Protein AF-B7PMF5-F1 (afdb_monomer)

Organism: Ixodes scapularis (NCBI:txid6945)

InterPro domains:
  IPR002293 Amino acid/polyamine transporter I [PF13520] (2-95)
  IPR050598 Cellular Amino Acid Transporter [PTHR11785] (1-97)

Secondary structure (DSSP, 8-state):
-HHHHHHHHHHHHHHHHHHHHHHHHH---TTTHHHHHHHHH-HHHHHHHHHHIIIIIHHHHHHHHHHHHHHHHHTTTSTTSPPPHHHHHHHHHHHH--

Sequence (98 aa):
MALVVWASCGIISMVGAVCYAELGTMIPKSGGDYAYIFAAFGPLPAFLFLWVALLIMQPTSNAIAGITFAKYILEPIYLGCPPPDNAVRLVAAVVICE

Nearest PDB structures (foldseek):
  8wny-assembly1_B  TM=9.762E-01  e=2.270E-05  Homo sapiens
  8ida-assembly1_B  TM=8.791E-01  e=4.286E-05  Homo sapiens
  8wnt-assembly1_B  TM=9.296E-01  e=2.882E-04  Homo sapiens

Radius of gyration: 19.44 Å; Cα contacts (8 Å, |Δi|>4): 45; chains: 1; bounding box: 35×30×50 Å

Foldseek 3Di:
DVVVVVVVVVVVVVVVVVVQVVLCVVQVDPDRPLSSCCVPPNDPVSVVVVVCCVPPVVVVVLLVVLLVVLQVVCCVVPPPDRDDPVSSVVSSVVSSVD

Mean predicted aligned error: 6.24 Å

Solvent-accessible surface area (backbone atoms only — not comparable to full-atom values): 5515 Å² total; per-residue (Å²): 108,69,68,57,53,53,51,52,53,50,53,55,50,52,56,51,51,52,54,52,50,55,49,52,71,75,50,86,55,89,57,59,73,46,41,54,39,32,73,75,69,34,69,68,61,22,49,54,50,50,52,45,43,62,71,45,51,51,54,49,53,50,49,52,51,21,42,52,52,27,45,65,64,44,47,79,76,35,79,88,50,84,73,56,69,68,59,36,50,52,47,15,50,58,61,64,72,109

pLDDT: mean 88.71, std 6.5, range [63.5, 97.81]

Structure (mmCIF, N/CA/C/O backbone):
data_AF-B7PMF5-F1
#
_entry.id   AF-B7PMF5-F1
#
loop_
_atom_site.group_PDB
_atom_site.id
_atom_site.type_symbol
_atom_site.label_atom_id
_atom_site.label_alt_id
_atom_site.label_comp_id
_atom_site.label_asym_id
_atom_site.label_entity_id
_atom_site.label_seq_id
_atom_site.pdbx_PDB_ins_code
_atom_site.Cartn_x
_atom_site.Cartn_y
_atom_site.Cartn_z
_atom_site.occupancy
_atom_site.B_iso_or_equiv
_atom_site.auth_seq_id
_atom_site.auth_comp_id
_atom_site.auth_asym_id
_atom_site.auth_atom_id
_atom_site.pdbx_PDB_model_num
ATOM 1 N N . MET A 1 1 ? 14.077 11.007 18.012 1.00 79.69 1 MET A N 1
ATOM 2 C CA . MET A 1 1 ? 14.226 9.748 17.245 1.00 79.69 1 MET A CA 1
ATOM 3 C C . MET A 1 1 ? 13.141 9.568 16.185 1.00 79.69 1 MET A C 1
ATOM 5 O O . MET A 1 1 ? 13.507 9.354 15.042 1.00 79.69 1 MET A O 1
ATOM 9 N N . ALA A 1 2 ? 11.846 9.740 16.493 1.00 93.88 2 ALA A N 1
ATOM 10 C CA . ALA A 1 2 ? 10.764 9.598 15.501 1.00 93.88 2 ALA A CA 1
ATOM 11 C C . ALA A 1 2 ? 10.941 10.464 14.234 1.00 93.88 2 ALA A C 1
ATOM 13 O O . ALA A 1 2 ? 10.806 9.958 13.126 1.00 93.88 2 ALA A O 1
ATOM 14 N N . LEU A 1 3 ? 11.325 11.739 14.383 1.00 95.88 3 LEU A N 1
ATOM 15 C CA . LEU A 1 3 ? 11.557 12.638 13.239 1.00 95.88 3 LEU A CA 1
ATOM 16 C C . LEU A 1 3 ? 12.715 12.189 12.335 1.00 95.88 3 LEU A C 1
ATOM 18 O O . LEU A 1 3 ? 12.655 12.381 11.127 1.00 95.88 3 LEU A O 1
ATOM 22 N N . VAL A 1 4 ? 13.746 11.560 12.908 1.00 96.88 4 VAL A N 1
ATOM 23 C CA . VAL A 1 4 ? 14.882 11.030 12.137 1.00 96.88 4 VAL A CA 1
ATOM 24 C C . VAL A 1 4 ? 14.437 9.835 11.292 1.00 96.88 4 VAL A C 1
ATOM 26 O O . VAL A 1 4 ? 14.819 9.747 10.132 1.00 96.88 4 VAL A O 1
ATOM 29 N N . VAL A 1 5 ? 13.588 8.959 11.845 1.00 97.19 5 VAL A N 1
ATOM 30 C CA . VAL A 1 5 ? 13.014 7.814 11.115 1.00 97.19 5 VAL A CA 1
ATOM 31 C C . VAL A 1 5 ? 12.110 8.286 9.976 1.00 97.19 5 VAL A C 1
ATOM 33 O O . VAL A 1 5 ? 12.222 7.801 8.858 1.00 97.19 5 VAL A O 1
ATOM 36 N N . TRP A 1 6 ? 11.253 9.278 10.222 1.00 96.62 6 TRP A N 1
ATOM 37 C CA . TRP A 1 6 ? 10.419 9.861 9.168 1.00 96.62 6 TRP A CA 1
ATOM 38 C C . TRP A 1 6 ? 11.252 10.477 8.041 1.00 96.62 6 TRP A C 1
ATOM 40 O O . TRP A 1 6 ? 10.976 10.231 6.867 1.00 96.62 6 TRP A O 1
ATOM 50 N N . ALA A 1 7 ? 12.296 11.233 8.392 1.00 97.50 7 ALA A N 1
ATOM 51 C CA . ALA A 1 7 ? 13.198 11.826 7.412 1.00 97.50 7 ALA A CA 1
ATOM 52 C C . ALA A 1 7 ? 13.934 10.756 6.586 1.00 97.50 7 ALA A C 1
ATOM 54 O O . ALA A 1 7 ? 13.993 10.867 5.362 1.00 97.50 7 ALA A O 1
ATOM 55 N N . SER A 1 8 ? 14.448 9.694 7.219 1.00 97.38 8 SER A N 1
ATOM 56 C CA . SER A 1 8 ? 15.141 8.620 6.500 1.00 97.38 8 SER A CA 1
ATOM 57 C C . SER A 1 8 ? 14.202 7.826 5.585 1.00 97.38 8 SER A C 1
ATOM 59 O O . SER A 1 8 ? 14.559 7.574 4.435 1.00 97.38 8 SER A O 1
ATOM 61 N N . CYS A 1 9 ? 12.981 7.501 6.029 1.00 96.62 9 CYS A N 1
ATOM 62 C CA . CYS A 1 9 ? 11.958 6.871 5.186 1.00 96.62 9 CYS A CA 1
ATOM 63 C C . CYS A 1 9 ? 11.593 7.738 3.970 1.00 96.62 9 CYS A C 1
ATOM 65 O O . CYS A 1 9 ? 11.438 7.212 2.865 1.00 96.62 9 CYS A O 1
ATOM 67 N N . GLY A 1 10 ? 11.495 9.059 4.155 1.00 97.00 10 GLY A N 1
ATOM 68 C CA . GLY A 1 10 ? 11.240 10.006 3.069 1.00 97.00 10 GLY A CA 1
ATOM 69 C C . GLY A 1 10 ? 12.343 9.999 2.008 1.00 97.00 10 GLY A C 1
ATOM 70 O O . GLY A 1 10 ? 12.049 9.895 0.819 1.00 97.00 10 GLY A O 1
ATOM 71 N N . ILE A 1 11 ? 13.612 10.024 2.429 1.00 97.81 11 ILE A N 1
ATOM 72 C CA . ILE A 1 11 ? 14.763 9.980 1.512 1.00 97.81 11 ILE A CA 1
ATOM 73 C C . ILE A 1 11 ? 14.782 8.665 0.723 1.00 97.81 11 ILE A C 1
ATOM 75 O O . ILE A 1 11 ? 14.926 8.684 -0.498 1.00 97.81 11 ILE A O 1
ATOM 79 N N . ILE A 1 12 ? 14.588 7.525 1.395 1.00 97.62 12 ILE A N 1
ATOM 80 C CA . ILE A 1 12 ? 14.561 6.208 0.738 1.00 97.62 12 ILE A CA 1
ATOM 81 C C . ILE A 1 12 ? 13.429 6.142 -0.298 1.00 97.62 12 ILE A C 1
ATOM 83 O O . ILE A 1 12 ? 13.643 5.678 -1.418 1.00 97.62 12 ILE A O 1
ATOM 87 N N . SER A 1 13 ? 12.245 6.656 0.045 1.00 97.12 13 SER A N 1
ATOM 88 C CA . SER A 1 13 ? 11.092 6.687 -0.865 1.00 97.12 13 SER A CA 1
ATOM 89 C C . SER A 1 13 ? 11.351 7.565 -2.091 1.00 97.12 13 SER A C 1
ATOM 91 O O . SER A 1 13 ? 10.986 7.186 -3.201 1.00 97.12 13 SER A O 1
ATOM 93 N N . MET A 1 14 ? 12.024 8.708 -1.916 1.00 97.25 14 MET A N 1
ATOM 94 C CA . MET A 1 14 ? 12.392 9.598 -3.020 1.00 97.25 14 MET A CA 1
ATOM 95 C C . MET A 1 14 ? 13.357 8.921 -3.998 1.00 97.25 14 MET A C 1
ATOM 97 O O . MET A 1 14 ? 13.144 8.985 -5.206 1.00 97.25 14 MET A O 1
ATOM 101 N N . VAL A 1 15 ? 14.385 8.233 -3.491 1.00 97.62 15 VAL A N 1
ATOM 102 C CA . VAL A 1 15 ? 15.323 7.479 -4.340 1.00 97.62 15 VAL A CA 1
ATOM 103 C C . VAL A 1 15 ? 14.585 6.386 -5.118 1.00 97.62 15 VAL A C 1
ATOM 105 O O . VAL A 1 15 ? 14.765 6.271 -6.328 1.00 97.62 15 VAL A O 1
ATOM 108 N N . GLY A 1 16 ? 13.697 5.637 -4.454 1.00 95.25 16 GLY A N 1
ATOM 109 C CA . GLY A 1 16 ? 12.863 4.629 -5.111 1.00 95.25 16 GLY A CA 1
ATOM 110 C C . GLY A 1 16 ? 11.979 5.215 -6.216 1.00 95.25 16 GLY A C 1
ATOM 111 O O . GLY A 1 16 ? 11.925 4.663 -7.312 1.00 95.25 16 GLY A O 1
ATOM 112 N N . ALA A 1 17 ? 11.338 6.360 -5.965 1.00 95.44 17 ALA A N 1
ATOM 113 C CA . ALA A 1 17 ? 10.486 7.032 -6.944 1.00 95.44 17 ALA A CA 1
ATOM 114 C C . ALA A 1 17 ? 11.254 7.447 -8.209 1.00 95.44 17 ALA A C 1
ATOM 116 O O . ALA A 1 17 ? 10.738 7.281 -9.312 1.00 95.44 17 ALA A O 1
ATOM 117 N N . VAL A 1 18 ? 12.496 7.927 -8.071 1.00 96.38 18 VAL A N 1
ATOM 118 C CA . VAL A 1 18 ? 13.351 8.253 -9.225 1.00 96.38 18 VAL A CA 1
ATOM 119 C C . VAL A 1 18 ? 13.688 6.993 -10.026 1.00 96.38 18 VAL A C 1
ATOM 121 O O . VAL A 1 18 ? 13.554 7.002 -11.245 1.00 96.38 18 VAL A O 1
ATOM 124 N N . CYS A 1 19 ? 14.037 5.879 -9.373 1.00 93.81 19 CYS A N 1
ATOM 125 C CA . CYS A 1 19 ? 14.268 4.610 -10.073 1.00 93.81 19 CYS A CA 1
ATOM 126 C C . CYS A 1 19 ? 13.022 4.124 -10.833 1.00 93.81 19 CYS A C 1
ATOM 128 O O . CYS A 1 19 ? 13.135 3.661 -11.967 1.00 93.81 19 CYS A O 1
ATOM 130 N N . TYR A 1 20 ? 11.833 4.255 -10.237 1.00 91.38 20 TYR A N 1
ATOM 131 C CA . TYR A 1 20 ? 10.571 3.934 -10.908 1.00 91.38 20 TYR A CA 1
ATOM 132 C C . TYR A 1 20 ? 10.263 4.879 -12.075 1.00 91.38 20 TYR A C 1
ATOM 134 O O . TYR A 1 20 ? 9.709 4.432 -13.078 1.00 91.38 20 TYR A O 1
ATOM 142 N N . ALA A 1 21 ? 10.640 6.157 -11.978 1.00 92.88 21 ALA A N 1
ATOM 143 C CA . ALA A 1 21 ? 10.489 7.116 -13.068 1.00 92.88 21 ALA A CA 1
ATOM 144 C C . ALA A 1 21 ? 11.356 6.736 -14.279 1.00 92.88 21 ALA A C 1
ATOM 146 O O . ALA A 1 21 ? 10.843 6.691 -15.394 1.00 92.88 21 ALA A O 1
ATOM 147 N N . GLU A 1 22 ? 12.625 6.379 -14.061 1.00 93.94 22 GLU A N 1
ATOM 148 C CA . GLU A 1 22 ? 13.520 5.880 -15.118 1.00 93.94 22 GLU A CA 1
ATOM 149 C C . GLU A 1 22 ? 12.980 4.593 -15.762 1.00 93.94 22 GLU A C 1
ATOM 151 O O . GLU A 1 22 ? 13.013 4.412 -16.978 1.00 93.94 22 GLU A O 1
ATOM 156 N N . LEU A 1 23 ? 12.428 3.683 -14.956 1.00 90.44 23 LEU A N 1
ATOM 157 C CA . LEU A 1 23 ? 11.856 2.439 -15.470 1.00 90.44 23 LEU A CA 1
ATOM 158 C C . LEU A 1 23 ? 10.585 2.688 -16.299 1.00 90.44 23 LEU A C 1
ATOM 160 O O . LEU A 1 23 ? 10.390 2.061 -17.343 1.00 90.44 23 LEU A O 1
ATOM 164 N N . GLY A 1 24 ? 9.763 3.651 -15.874 1.00 88.44 24 GLY A N 1
ATOM 165 C CA . GLY A 1 24 ? 8.562 4.079 -16.586 1.00 88.44 24 GLY A CA 1
ATOM 166 C C . GLY A 1 24 ? 8.842 4.795 -17.907 1.00 88.44 24 GLY A C 1
ATOM 167 O O . GLY A 1 24 ? 8.042 4.675 -18.835 1.00 88.44 24 GLY A O 1
ATOM 168 N N . THR A 1 25 ? 9.977 5.492 -18.040 1.00 88.88 25 THR A N 1
ATOM 169 C CA . THR A 1 25 ? 10.391 6.090 -19.321 1.00 88.88 25 THR A CA 1
ATOM 170 C C . THR A 1 25 ? 11.025 5.064 -20.261 1.00 88.88 25 THR A C 1
ATOM 172 O O . THR A 1 25 ? 10.827 5.154 -21.473 1.00 88.88 25 THR A O 1
ATOM 175 N N . MET A 1 26 ? 11.735 4.059 -19.734 1.00 88.88 26 MET A N 1
ATOM 176 C CA . MET A 1 26 ? 12.349 2.994 -20.539 1.00 88.88 26 MET A CA 1
ATOM 177 C C . MET A 1 26 ? 11.339 1.981 -21.094 1.00 88.88 26 MET A C 1
ATOM 179 O O . MET A 1 26 ? 11.518 1.486 -22.208 1.00 88.88 26 MET A O 1
ATOM 183 N N . ILE A 1 27 ? 10.288 1.645 -20.338 1.00 86.31 27 ILE A N 1
ATOM 184 C CA . ILE A 1 27 ? 9.312 0.611 -20.714 1.00 86.31 27 ILE A CA 1
ATOM 185 C C . ILE A 1 27 ? 7.901 1.223 -20.730 1.00 86.31 27 ILE A C 1
ATOM 187 O O . ILE A 1 27 ? 7.145 1.058 -19.772 1.00 86.31 27 ILE A O 1
ATOM 191 N N . PRO A 1 28 ? 7.491 1.885 -21.831 1.00 81.12 28 PRO A N 1
ATOM 192 C CA . PRO A 1 28 ? 6.178 2.517 -21.948 1.00 81.12 28 PRO A CA 1
ATOM 193 C C . PRO A 1 28 ? 5.091 1.482 -22.291 1.00 81.12 28 PRO A C 1
ATOM 195 O O . PRO A 1 28 ? 4.416 1.569 -23.318 1.00 81.12 28 PRO A O 1
ATOM 198 N N . LYS A 1 29 ? 4.939 0.450 -21.454 1.00 82.44 29 LYS A N 1
ATOM 199 C CA . LYS A 1 29 ? 3.869 -0.549 -21.567 1.00 82.44 29 LYS A CA 1
ATOM 200 C C . LYS A 1 29 ? 2.876 -0.398 -20.423 1.00 82.44 29 LYS A C 1
ATOM 202 O O . LYS A 1 29 ? 3.249 -0.149 -19.282 1.00 82.44 29 LYS A O 1
ATOM 207 N N . SER A 1 30 ? 1.597 -0.589 -20.735 1.00 79.06 30 SER A N 1
ATOM 208 C CA . SER A 1 30 ? 0.544 -0.610 -19.720 1.00 79.06 30 SER A CA 1
ATOM 209 C C . SER A 1 30 ? 0.696 -1.856 -18.838 1.00 79.06 30 SER A C 1
ATOM 211 O O . SER A 1 30 ? 0.905 -2.953 -19.360 1.00 79.06 30 SER A O 1
ATOM 213 N N . GLY A 1 31 ? 0.632 -1.684 -17.515 1.00 79.62 31 GLY A N 1
ATOM 214 C CA . GLY A 1 31 ? 0.780 -2.773 -16.538 1.00 79.62 31 GLY A CA 1
ATOM 215 C C . GLY A 1 31 ? 1.649 -2.457 -15.315 1.00 79.62 31 GLY A C 1
ATOM 216 O O . GLY A 1 31 ? 1.700 -3.278 -14.404 1.00 79.62 31 GLY A O 1
ATOM 217 N N . GLY A 1 32 ? 2.314 -1.295 -15.269 1.00 85.31 32 GLY A N 1
ATOM 218 C CA . GLY A 1 32 ? 3.105 -0.859 -14.108 1.00 85.31 32 GLY A CA 1
ATOM 219 C C . GLY A 1 32 ? 4.174 -1.881 -13.706 1.00 85.31 32 GLY A C 1
ATOM 220 O O . GLY A 1 32 ? 4.870 -2.421 -14.566 1.00 85.31 32 GLY A O 1
ATOM 221 N N . ASP A 1 33 ? 4.249 -2.197 -12.413 1.00 86.25 33 ASP A N 1
ATOM 222 C CA . ASP A 1 33 ? 5.230 -3.129 -11.835 1.00 86.25 33 ASP A CA 1
ATOM 223 C C . ASP A 1 33 ? 5.227 -4.507 -12.512 1.00 86.25 33 ASP A C 1
ATOM 225 O O . ASP A 1 33 ? 6.282 -5.101 -12.748 1.00 86.25 33 ASP A O 1
ATOM 229 N N . TYR A 1 34 ? 4.045 -4.996 -12.904 1.00 88.19 34 TYR A N 1
ATOM 230 C CA . TYR A 1 34 ? 3.919 -6.257 -13.631 1.00 88.19 34 TYR A CA 1
ATOM 231 C C . TYR A 1 34 ? 4.625 -6.200 -14.991 1.00 88.19 34 TYR A C 1
ATOM 233 O O . TYR A 1 34 ? 5.331 -7.140 -15.358 1.00 88.19 34 TYR A O 1
ATOM 241 N N . ALA A 1 35 ? 4.474 -5.097 -15.733 1.00 87.19 35 ALA A N 1
ATOM 242 C CA . ALA A 1 35 ? 5.093 -4.938 -17.047 1.00 87.19 35 ALA A CA 1
ATOM 243 C C . ALA A 1 35 ? 6.627 -4.894 -16.953 1.00 87.19 35 ALA A C 1
ATOM 245 O O . ALA A 1 35 ? 7.309 -5.451 -17.817 1.00 87.19 35 ALA A O 1
ATOM 246 N N . TYR A 1 36 ? 7.168 -4.298 -15.887 1.00 89.56 36 TYR A N 1
ATOM 247 C CA . TYR A 1 36 ? 8.609 -4.260 -15.636 1.00 89.56 36 TYR A CA 1
ATOM 248 C C . TYR A 1 36 ? 9.176 -5.651 -15.334 1.00 89.56 36 TYR A C 1
ATOM 250 O O . TYR A 1 36 ? 10.169 -6.064 -15.936 1.00 89.56 36 TYR A O 1
ATOM 258 N N . ILE A 1 37 ? 8.514 -6.413 -14.457 1.00 88.19 37 ILE A N 1
ATOM 259 C CA . ILE A 1 37 ? 8.940 -7.775 -14.100 1.00 88.19 37 ILE A CA 1
ATOM 260 C C . ILE A 1 37 ? 8.803 -8.715 -15.301 1.00 88.19 37 ILE A C 1
ATOM 262 O O . ILE A 1 37 ? 9.685 -9.539 -15.542 1.00 88.19 37 ILE A O 1
ATOM 266 N N . PHE A 1 38 ? 7.739 -8.561 -16.090 1.00 89.31 38 PHE A N 1
ATOM 267 C CA . PHE A 1 38 ? 7.533 -9.337 -17.308 1.00 89.31 38 PHE A CA 1
ATOM 268 C C . PHE A 1 38 ? 8.646 -9.098 -18.335 1.00 89.31 38 PHE A C 1
ATOM 270 O O . PHE A 1 38 ? 9.126 -10.049 -18.949 1.00 89.31 38 PHE A O 1
ATOM 277 N N . ALA A 1 39 ? 9.086 -7.846 -18.500 1.00 86.81 39 ALA A N 1
ATOM 278 C CA . ALA A 1 39 ? 10.164 -7.498 -19.421 1.00 86.81 39 ALA A CA 1
ATOM 279 C C . ALA A 1 39 ? 11.537 -8.035 -18.973 1.00 86.81 39 ALA A C 1
ATOM 281 O O . ALA A 1 39 ? 12.330 -8.431 -19.824 1.00 86.81 39 ALA A O 1
ATOM 282 N N . ALA A 1 40 ? 11.814 -8.068 -17.665 1.00 88.38 40 ALA A N 1
ATOM 283 C CA . ALA A 1 40 ? 13.114 -8.481 -17.131 1.00 88.38 40 ALA A CA 1
ATOM 284 C C . ALA A 1 40 ? 13.246 -9.999 -16.898 1.00 88.38 40 ALA A C 1
ATOM 286 O O . ALA A 1 40 ? 14.292 -10.575 -17.186 1.00 88.38 40 ALA A O 1
ATOM 287 N N . PHE A 1 41 ? 12.202 -10.650 -16.372 1.00 87.50 41 PHE A N 1
ATOM 288 C CA . PHE A 1 41 ? 12.261 -12.037 -15.885 1.00 87.50 41 PHE A CA 1
ATOM 289 C C . PHE A 1 41 ? 11.298 -13.000 -16.603 1.00 87.50 41 PHE A C 1
ATOM 291 O O . PHE A 1 41 ? 11.319 -14.205 -16.343 1.00 87.50 41 PHE A O 1
ATOM 298 N N . GLY A 1 42 ? 10.464 -12.502 -17.520 1.00 90.12 42 GLY A N 1
ATOM 299 C CA . GLY A 1 42 ? 9.537 -13.316 -18.304 1.00 90.12 42 GLY A CA 1
ATOM 300 C C . GLY A 1 42 ? 8.200 -13.628 -17.605 1.00 90.12 42 GLY A C 1
ATOM 301 O O . GLY A 1 42 ? 7.840 -13.004 -16.605 1.00 90.12 42 GLY A O 1
ATOM 302 N N . PRO A 1 43 ? 7.417 -14.588 -18.138 1.00 89.62 43 PRO A N 1
ATOM 303 C CA . PRO A 1 43 ? 5.990 -14.723 -17.823 1.00 89.62 43 PRO A CA 1
ATOM 304 C C . PRO A 1 43 ? 5.680 -15.340 -16.450 1.00 89.62 43 PRO A C 1
ATOM 306 O O . PRO A 1 43 ? 4.756 -14.893 -15.772 1.00 89.62 43 PRO A O 1
ATOM 309 N N . LEU A 1 44 ? 6.433 -16.358 -16.021 1.00 92.06 44 LEU A N 1
ATOM 310 C CA . LEU A 1 44 ? 6.183 -17.079 -14.765 1.00 92.06 44 LEU A CA 1
ATOM 311 C C . LEU A 1 44 ? 6.391 -16.209 -13.504 1.00 92.06 44 LEU A C 1
ATOM 313 O O . LEU A 1 44 ? 5.479 -16.152 -12.676 1.00 92.06 44 LEU A O 1
ATOM 317 N N . PRO A 1 45 ? 7.517 -15.484 -13.341 1.00 90.31 45 PRO A N 1
ATOM 318 C CA . PRO A 1 45 ? 7.704 -14.595 -12.191 1.00 90.31 45 PRO A CA 1
ATOM 319 C C . PRO A 1 45 ? 6.752 -13.393 -12.211 1.00 90.31 45 PRO A C 1
ATOM 321 O O . PRO A 1 45 ? 6.283 -12.972 -11.155 1.00 90.31 45 PRO A O 1
ATOM 324 N N . ALA A 1 46 ? 6.394 -12.884 -13.394 1.00 89.94 46 ALA A N 1
ATOM 325 C CA . ALA A 1 46 ? 5.399 -11.823 -13.513 1.00 89.94 46 ALA A CA 1
ATOM 326 C C . ALA A 1 46 ? 4.010 -12.284 -13.030 1.00 89.94 46 ALA A C 1
ATOM 328 O O . ALA A 1 46 ? 3.333 -11.555 -12.307 1.00 89.94 46 ALA A O 1
ATOM 329 N N . PHE A 1 47 ? 3.594 -13.511 -13.367 1.00 91.00 47 PHE A N 1
ATOM 330 C CA . PHE A 1 47 ? 2.336 -14.084 -12.877 1.00 91.00 47 PHE A CA 1
ATOM 331 C C . PHE A 1 47 ? 2.321 -14.248 -11.351 1.00 91.00 47 PHE A C 1
ATOM 333 O O . PHE A 1 47 ? 1.345 -13.871 -10.709 1.00 91.00 47 PHE A O 1
ATOM 340 N N . LEU A 1 48 ? 3.408 -14.757 -10.763 1.00 93.75 48 LEU A N 1
ATOM 341 C CA . LEU A 1 48 ? 3.545 -14.893 -9.308 1.00 93.75 48 LEU A CA 1
ATOM 342 C C . LEU A 1 48 ? 3.455 -13.539 -8.592 1.00 93.75 48 LEU A C 1
ATOM 344 O O . LEU A 1 48 ? 2.780 -13.432 -7.569 1.00 93.75 48 LEU A O 1
ATOM 348 N N . PHE A 1 49 ? 4.088 -12.500 -9.143 1.00 91.94 49 PHE A N 1
ATOM 349 C CA . PHE A 1 49 ? 3.965 -11.143 -8.614 1.00 91.94 49 PHE A CA 1
ATOM 350 C C . PHE A 1 49 ? 2.514 -10.655 -8.655 1.00 91.94 49 PHE A C 1
ATOM 352 O O 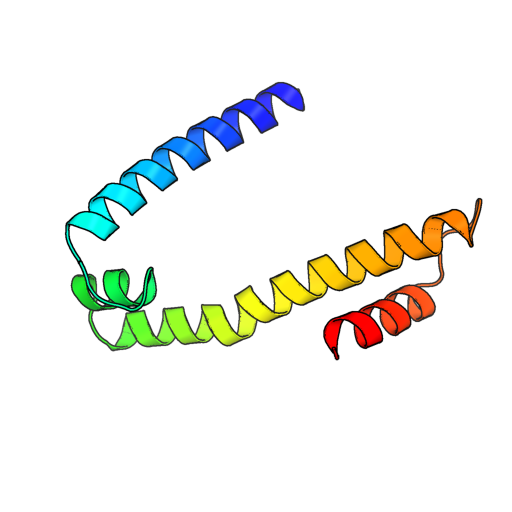. PHE A 1 49 ? 1.995 -10.202 -7.638 1.00 91.94 49 PHE A O 1
ATOM 359 N N . LEU A 1 50 ? 1.838 -10.804 -9.799 1.00 92.06 50 LEU A N 1
ATOM 360 C CA . LEU A 1 50 ? 0.439 -10.400 -9.947 1.00 92.06 50 LEU A CA 1
ATOM 361 C C . LEU A 1 50 ? -0.478 -11.160 -8.979 1.00 92.06 50 LEU A C 1
ATOM 363 O O . LEU A 1 50 ? -1.363 -10.566 -8.369 1.00 92.06 50 LEU A O 1
ATOM 367 N N . TRP A 1 51 ? -0.240 -12.460 -8.798 1.00 94.38 51 TRP A N 1
ATOM 368 C CA . TRP A 1 51 ? -0.979 -13.309 -7.867 1.00 94.38 51 TRP A CA 1
ATOM 369 C C . TRP A 1 51 ? -0.883 -12.793 -6.428 1.00 94.38 51 TRP A C 1
ATOM 371 O O . TRP A 1 51 ? -1.897 -12.630 -5.751 1.00 94.38 51 TRP A O 1
ATOM 381 N N . VAL A 1 52 ? 0.331 -12.480 -5.969 1.00 94.69 52 VAL A N 1
ATOM 382 C CA . VAL A 1 52 ? 0.573 -11.921 -4.630 1.00 94.69 52 VAL A CA 1
ATOM 383 C C . VAL A 1 52 ? -0.006 -10.511 -4.503 1.00 94.69 52 VAL A C 1
ATOM 385 O O . VAL A 1 52 ? -0.631 -10.189 -3.492 1.00 94.69 52 VAL A O 1
ATOM 388 N N . ALA A 1 53 ? 0.159 -9.672 -5.526 1.00 92.25 53 ALA A N 1
ATOM 389 C CA . ALA A 1 53 ? -0.361 -8.311 -5.524 1.00 92.25 53 ALA A CA 1
ATOM 390 C C . ALA A 1 53 ? -1.892 -8.291 -5.375 1.00 92.25 53 ALA A C 1
ATOM 392 O O . ALA A 1 53 ? -2.427 -7.565 -4.535 1.00 92.25 53 ALA A O 1
ATOM 393 N N . LEU A 1 54 ? -2.595 -9.137 -6.131 1.00 92.06 54 LEU A N 1
ATOM 394 C CA . LEU A 1 54 ? -4.055 -9.183 -6.118 1.00 92.06 54 LEU A CA 1
ATOM 395 C C . LEU A 1 54 ? -4.624 -9.885 -4.883 1.00 92.06 54 LEU A C 1
ATOM 397 O O . LEU A 1 54 ? -5.591 -9.396 -4.307 1.00 92.06 54 LEU A O 1
ATOM 401 N N . LEU A 1 55 ? -4.048 -11.014 -4.460 1.00 94.19 55 LEU A N 1
ATOM 402 C CA . LEU A 1 55 ? -4.616 -11.803 -3.361 1.00 94.19 55 LEU A CA 1
ATOM 403 C C . LEU A 1 55 ? -4.154 -11.368 -1.975 1.00 94.19 55 LEU A C 1
ATOM 405 O O . LEU A 1 55 ? -4.820 -11.691 -0.996 1.00 94.19 55 LEU A O 1
ATOM 409 N N . ILE A 1 56 ? -3.014 -10.686 -1.867 1.00 94.69 56 ILE A N 1
ATOM 410 C CA . ILE A 1 56 ? -2.414 -10.361 -0.570 1.00 94.69 56 ILE A CA 1
ATOM 411 C C . ILE A 1 56 ? -2.320 -8.853 -0.401 1.00 94.69 56 ILE A C 1
ATOM 413 O O . ILE A 1 56 ? -2.893 -8.322 0.546 1.00 94.69 56 ILE A O 1
ATOM 417 N N . MET A 1 57 ? -1.639 -8.149 -1.305 1.00 92.44 57 MET A N 1
ATOM 418 C CA . MET A 1 57 ? -1.354 -6.719 -1.118 1.00 92.44 57 MET A CA 1
ATOM 419 C C . MET A 1 57 ? -2.636 -5.877 -1.124 1.00 92.44 57 MET A C 1
ATOM 421 O O . MET A 1 57 ? -2.885 -5.135 -0.172 1.00 92.44 57 MET A O 1
ATOM 425 N N . GLN A 1 58 ? -3.476 -6.031 -2.152 1.00 91.44 58 GLN A N 1
ATOM 426 C CA . GLN A 1 58 ? -4.703 -5.245 -2.296 1.00 91.44 58 GLN A CA 1
ATOM 427 C C . GLN A 1 58 ? -5.714 -5.454 -1.150 1.00 91.44 58 GLN A C 1
ATOM 429 O O . GLN A 1 58 ? -6.106 -4.462 -0.529 1.00 91.44 58 GLN A O 1
ATOM 434 N N . PRO A 1 59 ? -6.126 -6.691 -0.799 1.00 92.12 59 PRO A N 1
ATOM 435 C CA . PRO A 1 59 ? -7.088 -6.890 0.284 1.00 92.12 59 PRO A CA 1
ATOM 436 C C . PRO A 1 59 ? -6.511 -6.503 1.646 1.00 92.12 59 PRO A C 1
ATOM 438 O O . PRO A 1 59 ? -7.241 -5.983 2.484 1.00 92.12 59 PRO A O 1
ATOM 441 N N . THR A 1 60 ? -5.206 -6.692 1.869 1.00 93.31 60 THR A N 1
ATOM 442 C CA . THR A 1 60 ? -4.562 -6.305 3.133 1.00 93.31 60 THR A CA 1
ATOM 443 C C . THR A 1 60 ? -4.553 -4.789 3.309 1.00 93.31 60 THR A C 1
ATOM 445 O O . THR A 1 60 ? -4.8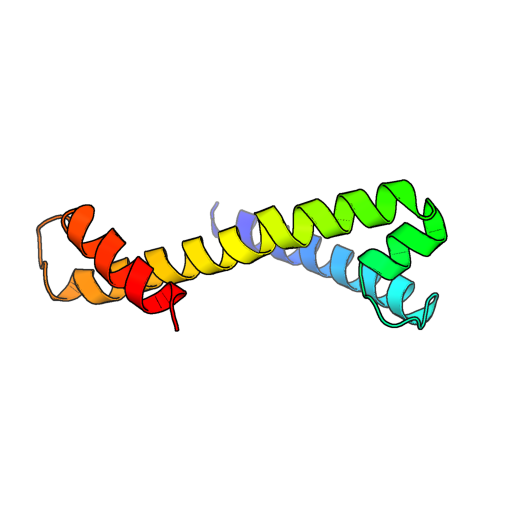66 -4.301 4.393 1.00 93.31 60 THR A O 1
ATOM 448 N N . SER A 1 61 ? -4.248 -4.034 2.249 1.00 93.06 61 SER A N 1
ATOM 449 C CA . SER A 1 61 ? -4.299 -2.568 2.277 1.00 93.06 61 SER A CA 1
ATOM 450 C C . SER A 1 61 ? -5.709 -2.066 2.605 1.00 93.06 61 SER A C 1
ATOM 452 O O . SER A 1 61 ? -5.884 -1.289 3.549 1.00 93.06 61 SER A O 1
ATOM 454 N N . ASN A 1 62 ? -6.723 -2.599 1.914 1.00 91.56 62 ASN A N 1
ATOM 455 C CA . ASN A 1 62 ? -8.125 -2.264 2.165 1.00 91.56 62 ASN A CA 1
ATOM 456 C C . ASN A 1 62 ? -8.554 -2.642 3.596 1.00 91.56 62 ASN A C 1
ATOM 458 O O . ASN A 1 62 ? -9.213 -1.855 4.274 1.00 91.56 62 ASN A O 1
ATOM 462 N N . ALA A 1 63 ? -8.133 -3.808 4.098 1.00 91.69 63 ALA A N 1
ATOM 463 C CA . ALA A 1 63 ? -8.454 -4.263 5.449 1.00 91.69 63 ALA A CA 1
ATOM 464 C C . ALA A 1 63 ? -7.844 -3.365 6.536 1.00 91.69 63 ALA A C 1
ATO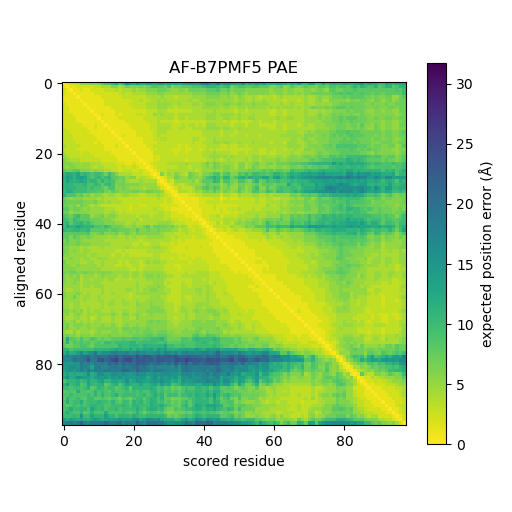M 466 O O . ALA A 1 63 ? -8.529 -3.002 7.49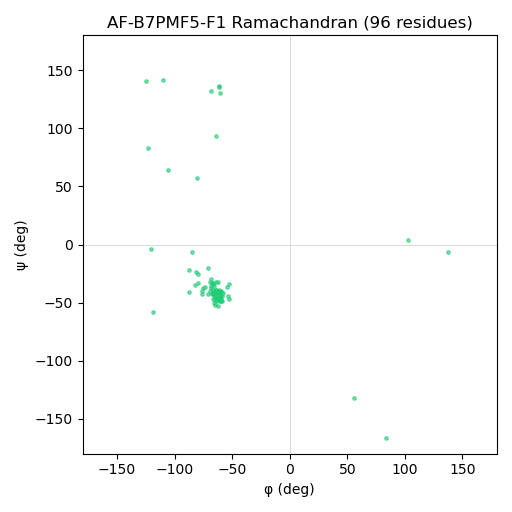3 1.00 91.69 63 ALA A O 1
ATOM 467 N N . ILE A 1 64 ? -6.574 -2.972 6.390 1.00 92.25 64 ILE A N 1
ATOM 468 C CA . ILE A 1 64 ? -5.908 -2.067 7.337 1.00 92.25 64 ILE A CA 1
ATOM 469 C C . ILE A 1 64 ? -6.610 -0.708 7.351 1.00 92.25 64 ILE A C 1
ATOM 471 O O . ILE A 1 64 ? -6.879 -0.177 8.431 1.00 92.25 64 ILE A O 1
ATOM 475 N N . ALA A 1 65 ? -6.946 -0.164 6.178 1.00 91.88 65 ALA A N 1
ATOM 476 C CA . ALA A 1 65 ? -7.676 1.094 6.069 1.00 91.88 65 ALA A CA 1
ATOM 477 C C . ALA A 1 65 ? -9.062 1.006 6.737 1.00 91.88 65 ALA A C 1
ATOM 479 O O . ALA A 1 65 ? -9.383 1.850 7.575 1.00 91.88 65 ALA A O 1
ATOM 480 N N . GLY A 1 66 ? -9.835 -0.050 6.459 1.00 91.69 66 GLY A N 1
ATOM 481 C CA . GLY A 1 66 ? -11.166 -0.263 7.040 1.00 91.69 66 GLY A CA 1
ATOM 482 C C . GLY A 1 66 ? -11.151 -0.421 8.564 1.00 91.69 66 GLY A C 1
ATOM 483 O O . GLY A 1 66 ? -11.943 0.208 9.264 1.00 91.69 66 GLY A O 1
ATOM 484 N N . ILE A 1 67 ? -10.207 -1.195 9.109 1.00 90.88 67 ILE A N 1
ATOM 485 C CA . ILE A 1 67 ? -10.047 -1.355 10.565 1.00 90.88 67 ILE A CA 1
ATOM 486 C C . ILE A 1 67 ? -9.633 -0.033 11.217 1.00 90.88 67 ILE A C 1
ATOM 488 O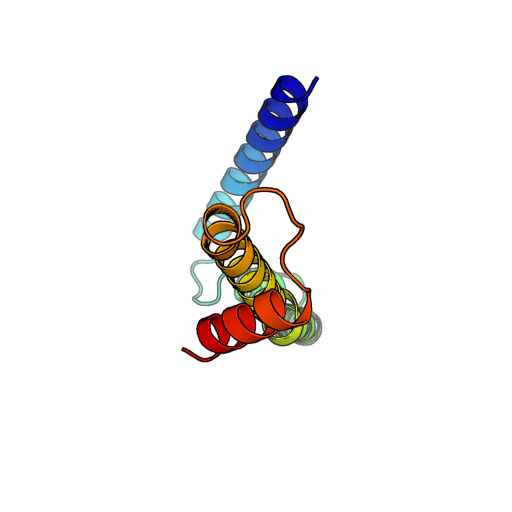 O . ILE A 1 67 ? -10.136 0.318 12.284 1.00 90.88 67 ILE A O 1
ATO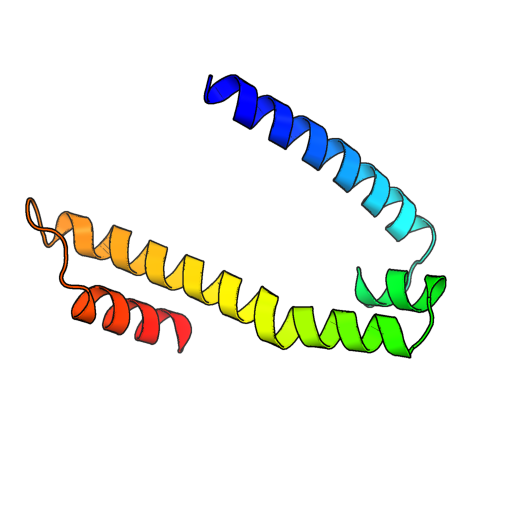M 492 N N . THR A 1 68 ? -8.712 0.701 10.591 1.00 91.19 68 THR A N 1
ATOM 493 C CA . THR A 1 68 ? -8.238 1.993 11.101 1.00 91.19 68 THR A CA 1
ATOM 494 C C . THR A 1 68 ? -9.381 3.004 11.144 1.00 91.19 68 THR A C 1
ATOM 496 O O . THR A 1 68 ? -9.600 3.643 12.170 1.00 91.19 68 THR A O 1
ATOM 499 N N . PHE A 1 69 ? -10.172 3.080 10.075 1.00 89.88 69 PHE A N 1
ATOM 500 C CA . PHE A 1 69 ? -11.359 3.923 10.004 1.00 89.88 69 PHE A CA 1
ATOM 501 C C . PHE A 1 69 ? -12.395 3.563 11.079 1.00 89.88 69 PHE A C 1
ATOM 503 O O . PHE A 1 69 ? -12.855 4.440 11.810 1.00 89.88 69 PHE A O 1
ATOM 510 N N . ALA A 1 70 ? -12.698 2.271 11.244 1.00 88.94 70 ALA A N 1
ATOM 511 C CA . ALA A 1 70 ? -13.618 1.797 12.275 1.00 88.94 70 ALA A CA 1
ATOM 512 C C . ALA A 1 70 ? -13.159 2.193 13.688 1.00 88.94 70 ALA A C 1
ATOM 514 O O . ALA A 1 70 ? -13.970 2.636 14.499 1.00 88.94 70 ALA A O 1
ATOM 515 N N . LYS A 1 71 ? -11.855 2.089 13.981 1.00 87.56 71 LYS A N 1
ATOM 516 C CA . LYS A 1 71 ? -11.293 2.514 15.271 1.00 87.56 71 LYS A CA 1
ATOM 517 C C . LYS A 1 71 ? -11.460 4.012 15.503 1.00 87.56 71 LYS A C 1
ATOM 519 O O . LYS A 1 71 ? -11.969 4.393 16.551 1.00 87.56 71 LYS A O 1
ATOM 524 N N . TYR A 1 72 ? -11.100 4.842 14.523 1.00 88.38 72 TYR A N 1
ATOM 525 C CA . TYR A 1 72 ? -11.214 6.297 14.651 1.00 88.38 72 TYR A CA 1
ATOM 526 C C . TYR A 1 72 ? -12.662 6.778 14.836 1.00 88.38 72 TYR A C 1
ATOM 528 O O . TYR A 1 72 ? -12.884 7.751 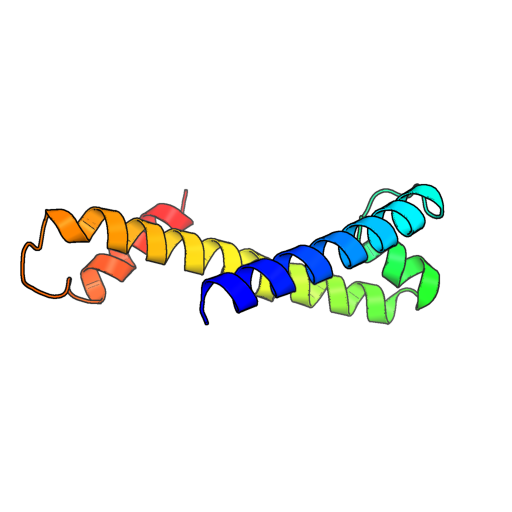15.550 1.00 88.38 72 TYR A O 1
ATOM 536 N N . ILE A 1 73 ? -13.651 6.094 14.249 1.00 88.00 73 ILE A N 1
ATOM 537 C CA . ILE A 1 73 ? -15.077 6.413 14.443 1.00 88.00 73 ILE A CA 1
ATOM 538 C C . ILE A 1 73 ? -15.609 5.971 15.807 1.00 88.00 73 ILE A C 1
ATOM 540 O O . ILE A 1 73 ? -16.446 6.657 16.391 1.00 88.00 73 ILE A O 1
ATOM 544 N N . LEU A 1 74 ? -15.166 4.817 16.309 1.00 85.56 74 LEU A N 1
ATOM 545 C CA . LEU A 1 74 ? -15.665 4.263 17.569 1.00 85.56 74 LEU A CA 1
ATOM 546 C C . LEU A 1 74 ? -15.019 4.925 18.794 1.00 85.56 74 LEU A C 1
ATOM 548 O O . LEU A 1 74 ? -15.642 4.977 19.851 1.00 85.56 74 LEU A O 1
ATOM 552 N N . GLU A 1 75 ? -13.813 5.473 18.660 1.00 85.56 75 GLU A N 1
ATOM 553 C CA . GLU A 1 75 ? -13.094 6.160 19.740 1.00 85.56 75 GLU A CA 1
ATOM 554 C C . GLU A 1 75 ? -13.901 7.277 20.451 1.00 85.56 75 GLU A C 1
ATOM 556 O O . GLU A 1 75 ? -13.966 7.256 21.680 1.00 85.56 75 GLU A O 1
ATOM 561 N N . PRO A 1 76 ? -14.597 8.207 19.761 1.00 84.31 76 PRO A N 1
ATOM 562 C CA . PRO A 1 76 ? -15.431 9.216 20.427 1.00 84.31 76 PRO A CA 1
ATOM 563 C C . PRO A 1 76 ? -16.714 8.661 21.067 1.00 84.31 76 PRO A C 1
ATOM 565 O O . PRO A 1 76 ? -17.297 9.321 21.923 1.00 84.31 76 PRO A O 1
ATOM 568 N N . ILE A 1 77 ? -17.181 7.478 20.658 1.00 82.38 77 ILE A N 1
ATO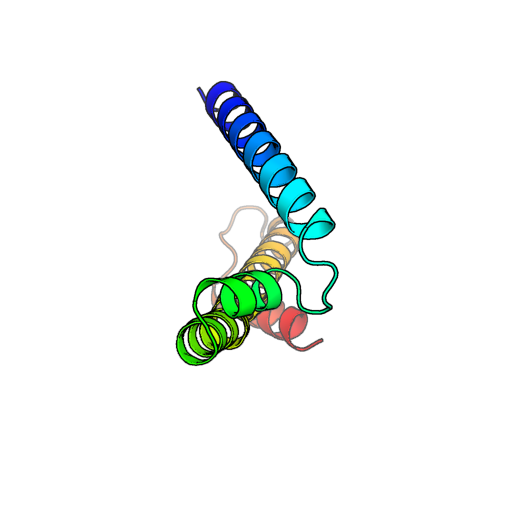M 569 C CA . ILE A 1 77 ? -18.389 6.840 21.213 1.00 82.38 77 ILE A CA 1
ATOM 570 C C . ILE A 1 77 ? -18.044 6.115 22.521 1.00 82.38 77 ILE A C 1
ATOM 572 O O . ILE A 1 77 ? -18.833 6.112 23.466 1.00 82.38 77 ILE A O 1
ATOM 576 N N . TYR A 1 78 ? -16.841 5.544 22.598 1.00 79.31 78 TYR A N 1
ATOM 577 C CA . TYR A 1 78 ? -16.324 4.829 23.762 1.00 79.31 78 TYR A CA 1
ATOM 578 C C . TYR A 1 78 ? -15.268 5.667 24.497 1.00 79.31 78 TYR A C 1
ATOM 580 O O . TYR A 1 78 ? -14.102 5.291 24.603 1.00 79.31 78 TYR A O 1
ATOM 588 N N . LEU A 1 79 ? -15.686 6.814 25.043 1.00 74.00 79 LEU A N 1
ATOM 589 C CA . LEU A 1 79 ? -14.828 7.691 25.847 1.00 74.00 79 LEU A CA 1
ATOM 590 C C . LEU A 1 79 ? -14.381 6.979 27.139 1.00 74.00 79 LEU A C 1
ATOM 592 O O . LEU A 1 79 ? -15.076 7.005 28.152 1.00 74.00 79 LEU A O 1
ATOM 596 N N . GLY A 1 80 ? -13.209 6.340 27.105 1.00 74.00 80 GLY A N 1
ATOM 597 C CA . GLY A 1 80 ? -12.558 5.740 28.276 1.00 74.00 80 GLY A CA 1
ATOM 598 C C . GLY A 1 80 ? -12.657 4.215 28.400 1.00 74.00 80 GLY A C 1
ATOM 599 O O . GLY A 1 80 ? -12.158 3.668 29.380 1.00 74.00 80 GLY A O 1
ATOM 600 N N . CYS A 1 81 ? -13.243 3.514 27.425 1.00 76.69 81 CYS A N 1
ATOM 601 C CA . CYS A 1 81 ? -13.178 2.051 27.328 1.00 76.69 81 CYS A CA 1
ATOM 602 C C . CYS A 1 81 ? -12.635 1.642 25.954 1.00 76.69 81 CYS A C 1
ATOM 604 O O . CYS A 1 81 ? -13.019 2.251 24.958 1.00 76.69 81 CYS A O 1
ATOM 606 N N . PRO A 1 82 ? -11.777 0.609 25.858 1.00 74.12 82 PRO A N 1
ATOM 607 C CA . PRO A 1 82 ? -11.395 0.079 24.558 1.00 74.12 82 PRO A CA 1
ATOM 608 C C . PRO A 1 82 ? -12.658 -0.423 23.833 1.00 74.12 82 PRO A C 1
ATOM 610 O O . PRO A 1 82 ? -13.447 -1.159 24.439 1.00 74.12 82 PRO A O 1
ATOM 613 N N . PRO A 1 83 ? -12.885 -0.032 22.566 1.00 74.81 83 PRO A N 1
ATOM 614 C CA . PRO A 1 83 ? -14.038 -0.504 21.816 1.00 74.81 83 PRO A CA 1
ATOM 615 C C . PRO A 1 83 ? -13.954 -2.032 21.671 1.00 74.81 83 PRO A C 1
ATOM 617 O O . PRO A 1 83 ? -12.876 -2.555 21.374 1.00 74.81 83 PRO A O 1
ATOM 620 N N . PRO A 1 84 ? -15.060 -2.771 21.872 1.00 80.69 84 PRO A N 1
ATOM 621 C CA . PRO A 1 84 ? -15.037 -4.225 21.776 1.00 80.69 84 PRO A CA 1
ATOM 622 C C . PRO A 1 84 ? -14.637 -4.668 20.362 1.00 80.69 84 PRO A C 1
ATOM 624 O O . PRO A 1 84 ? -15.168 -4.152 19.375 1.00 80.69 84 PRO A O 1
ATOM 627 N N . ASP A 1 85 ? -13.750 -5.666 20.254 1.00 81.94 85 ASP A N 1
ATOM 628 C CA . ASP A 1 85 ? -13.214 -6.162 18.972 1.00 81.94 85 ASP A CA 1
ATOM 629 C C . ASP A 1 85 ? -14.311 -6.528 17.963 1.00 81.94 85 ASP A C 1
ATOM 631 O O . ASP A 1 85 ? -14.161 -6.329 16.757 1.00 81.94 85 ASP A O 1
ATOM 635 N N . ASN A 1 86 ? -15.445 -7.027 18.459 1.00 82.62 86 ASN A N 1
ATOM 636 C CA . ASN A 1 86 ? -16.595 -7.385 17.636 1.00 82.62 86 ASN A CA 1
ATOM 637 C C . ASN A 1 86 ? -17.214 -6.163 16.939 1.00 82.62 86 ASN A C 1
ATOM 639 O O . ASN A 1 86 ? -17.585 -6.269 15.774 1.00 82.62 86 ASN A O 1
ATOM 643 N N . ALA A 1 87 ? -17.292 -5.008 17.612 1.00 79.31 87 ALA A N 1
ATOM 644 C CA . ALA A 1 87 ? -17.841 -3.780 17.034 1.00 79.31 87 ALA A CA 1
ATOM 645 C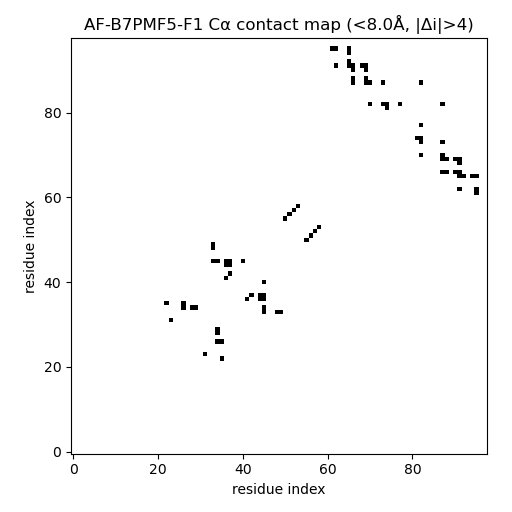 C . ALA A 1 87 ? -16.901 -3.193 15.973 1.00 79.31 87 ALA A C 1
ATOM 647 O O . ALA A 1 87 ? -17.351 -2.839 14.886 1.00 79.31 87 ALA A O 1
ATOM 648 N N . VAL A 1 88 ? -15.591 -3.174 16.246 1.00 84.31 88 VAL A N 1
ATOM 649 C CA . VAL A 1 88 ? -14.577 -2.723 15.277 1.00 84.31 88 VAL A CA 1
ATOM 650 C C . VAL A 1 88 ? -14.608 -3.594 14.020 1.00 84.31 88 VAL A C 1
ATOM 652 O O . VAL A 1 88 ? -14.577 -3.071 12.911 1.00 84.31 88 VAL A O 1
ATOM 655 N N . ARG A 1 89 ? -14.718 -4.921 14.176 1.00 85.12 89 ARG A N 1
ATOM 656 C CA . ARG A 1 89 ? -14.795 -5.865 13.050 1.00 85.12 89 ARG A CA 1
ATOM 657 C C . ARG A 1 89 ? -16.075 -5.715 12.232 1.00 85.12 89 ARG A C 1
ATOM 659 O O . ARG A 1 89 ? -15.995 -5.781 11.013 1.00 85.12 89 ARG A O 1
ATOM 666 N N . LEU A 1 90 ? -17.225 -5.501 12.874 1.00 85.12 90 LEU A N 1
ATOM 667 C CA . LEU A 1 90 ? -18.505 -5.295 12.184 1.00 85.12 90 LEU A CA 1
ATOM 668 C C . LEU A 1 90 ? -18.492 -4.010 11.354 1.00 85.12 90 LEU A C 1
ATOM 670 O O . LEU A 1 90 ? -18.836 -4.041 10.177 1.00 85.12 90 LEU A O 1
ATOM 674 N N . VAL A 1 91 ? -18.035 -2.902 11.943 1.00 84.31 91 VAL A N 1
ATOM 675 C CA . VAL A 1 91 ? -17.923 -1.619 11.235 1.00 84.31 91 VAL A CA 1
ATOM 676 C C . VAL A 1 91 ? -16.887 -1.711 10.111 1.00 84.31 91 VAL A C 1
ATOM 678 O O . VAL A 1 91 ? -17.159 -1.265 9.002 1.00 84.31 91 VAL A O 1
ATOM 681 N N . ALA A 1 92 ? -15.737 -2.349 10.348 1.00 86.06 92 ALA A N 1
ATOM 682 C CA . ALA A 1 92 ? -14.735 -2.567 9.305 1.00 86.06 92 ALA A CA 1
ATOM 683 C C . ALA A 1 92 ? -15.266 -3.443 8.157 1.00 86.06 92 ALA A C 1
ATOM 685 O O . ALA A 1 92 ? -14.997 -3.142 7.000 1.00 86.06 92 ALA A O 1
ATOM 686 N N . ALA A 1 93 ? -16.043 -4.492 8.451 1.00 85.50 93 ALA A N 1
ATOM 687 C CA . ALA A 1 93 ? -16.647 -5.347 7.429 1.00 85.50 93 ALA A CA 1
ATOM 688 C C . ALA A 1 93 ? -17.644 -4.579 6.551 1.00 85.50 93 ALA A C 1
ATOM 690 O O . ALA A 1 93 ? -17.614 -4.738 5.337 1.00 85.50 93 ALA A O 1
ATOM 691 N N . VAL A 1 94 ? -18.469 -3.707 7.142 1.00 85.31 94 VAL A N 1
ATOM 692 C CA . VAL A 1 94 ? -19.377 -2.830 6.381 1.00 85.31 94 VAL A CA 1
ATOM 693 C C . VAL A 1 94 ? -18.592 -1.904 5.449 1.00 85.31 94 VAL A C 1
ATOM 695 O O . VAL A 1 94 ? -18.948 -1.775 4.288 1.00 85.31 94 VAL A O 1
ATOM 698 N N . VAL A 1 95 ? -17.495 -1.314 5.930 1.00 86.12 95 VAL A N 1
ATOM 699 C CA . VAL A 1 95 ? -16.664 -0.373 5.155 1.00 86.12 95 VAL A CA 1
ATOM 700 C C . VAL A 1 95 ? -15.900 -1.055 4.017 1.00 86.12 95 VAL A C 1
ATOM 702 O O . VAL A 1 95 ? -15.661 -0.434 2.992 1.00 86.12 95 VAL A O 1
ATOM 705 N N . ILE A 1 96 ? -15.493 -2.316 4.188 1.00 87.62 96 ILE A N 1
ATOM 706 C CA . ILE A 1 96 ? -14.774 -3.083 3.155 1.00 87.62 96 ILE A CA 1
ATOM 707 C C . ILE A 1 96 ? -15.739 -3.675 2.109 1.00 87.62 96 ILE A C 1
ATOM 709 O O . ILE A 1 96 ? -15.309 -3.999 1.005 1.00 87.62 96 ILE A O 1
ATOM 713 N N . CYS A 1 97 ? -17.016 -3.864 2.460 1.00 79.12 97 CYS A N 1
ATOM 714 C CA . CYS A 1 97 ? -18.038 -4.424 1.571 1.00 79.12 97 CYS A CA 1
ATOM 715 C C . CYS A 1 97 ? -18.717 -3.401 0.643 1.00 79.12 97 CYS A C 1
ATOM 717 O O . CYS A 1 97 ? -19.499 -3.833 -0.204 1.00 79.12 97 CYS A O 1
ATOM 719 N N . GLU A 1 98 ? -18.443 -2.103 0.797 1.00 63.50 98 GLU A N 1
ATOM 720 C CA . GLU A 1 98 ? -18.796 -1.051 -0.177 1.00 63.50 98 GLU A CA 1
ATOM 721 C C . GLU A 1 98 ? -17.767 -0.993 -1.315 1.00 63.50 98 GLU A C 1
ATOM 723 O O . GLU A 1 98 ? -18.192 -1.063 -2.491 1.00 63.50 98 GLU A O 1
#